Protein AF-A0A4U2DBI8-F1 (afdb_monomer_lite)

pLDDT: mean 97.68, std 1.36,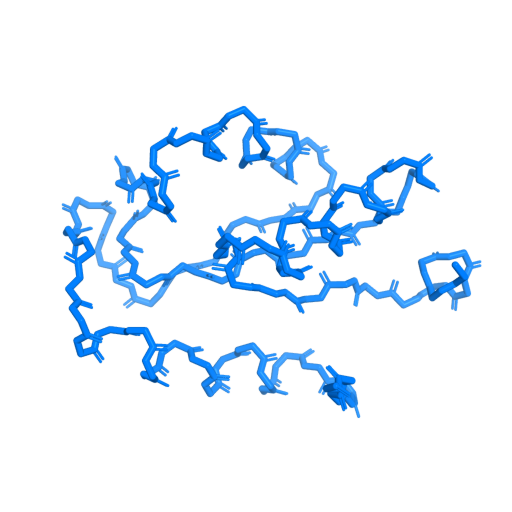 range [89.94, 98.81]

Secondary structure (DSSP, 8-state):
-GGGGTPPEEE---TTHHHHHHHHHHHTT--EEEEESS-TTS-SSGGGHHHHHHHHHSEEEEESS-TTPPP-TTHHHHHHHHHHHH-S----

Sequence (92 aa):
EFVQNGLIVTSGLALGIDGYAHDGALDKRGETFAVLGSGLDSIYPARHRNLAERICENGALISEFRPSAKPRPEHFPRRNRIISGLSLGTLV

Structure (mmCIF, N/CA/C/O backbone):
data_AF-A0A4U2DBI8-F1
#
_entry.id   AF-A0A4U2DBI8-F1
#
loop_
_atom_site.group_PDB
_atom_site.id
_atom_site.type_symbol
_atom_site.label_atom_id
_atom_site.label_alt_id
_atom_site.label_comp_id
_atom_site.label_asym_id
_atom_site.label_entity_id
_atom_site.label_seq_id
_atom_site.pdbx_PDB_ins_code
_atom_site.Cartn_x
_atom_site.Cartn_y
_atom_site.Cartn_z
_atom_site.occupancy
_atom_site.B_iso_or_equiv
_atom_site.auth_seq_id
_atom_site.auth_comp_id
_atom_site.auth_asym_id
_atom_site.auth_atom_id
_atom_site.pdbx_PDB_model_num
ATOM 1 N N . GLU A 1 1 ? -14.643 8.514 8.489 1.00 89.94 1 GLU A N 1
ATOM 2 C CA . GLU A 1 1 ? -15.802 7.721 8.944 1.00 89.94 1 GLU A CA 1
ATOM 3 C C . GLU A 1 1 ? -15.477 6.234 9.070 1.00 89.94 1 GLU A C 1
ATOM 5 O O . GLU A 1 1 ? -15.561 5.734 10.181 1.00 89.94 1 GLU A O 1
ATOM 10 N N . PHE A 1 2 ? -15.039 5.538 8.010 1.00 95.38 2 PHE A N 1
ATOM 11 C CA . PHE A 1 2 ? -14.769 4.086 8.066 1.00 95.38 2 PHE A CA 1
ATOM 12 C C . PHE A 1 2 ? -13.857 3.651 9.223 1.00 95.38 2 PHE A C 1
ATOM 14 O O . PHE A 1 2 ? -14.257 2.807 10.019 1.00 95.38 2 PHE A O 1
ATOM 21 N N . VAL A 1 3 ? -12.698 4.291 9.398 1.00 96.81 3 VAL A N 1
ATOM 22 C CA . VAL A 1 3 ? -11.767 3.930 10.484 1.00 96.81 3 VAL A CA 1
ATOM 23 C C . VAL A 1 3 ? -12.286 4.199 11.891 1.00 96.81 3 VAL A C 1
ATOM 25 O O . VAL A 1 3 ? -11.906 3.520 12.835 1.00 96.81 3 VAL A O 1
ATOM 28 N N . GLN A 1 4 ? -13.209 5.147 12.043 1.00 96.44 4 GLN A N 1
ATOM 29 C CA . GLN A 1 4 ? -13.852 5.421 13.331 1.00 96.44 4 GLN A CA 1
ATOM 30 C C . GLN A 1 4 ? -14.935 4.385 13.659 1.00 96.44 4 GLN A C 1
ATOM 32 O O . GLN A 1 4 ? -15.340 4.271 14.809 1.00 96.44 4 GLN A O 1
ATOM 37 N N . ASN A 1 5 ? -15.376 3.620 12.657 1.00 96.38 5 ASN A N 1
ATOM 38 C CA . ASN A 1 5 ? -16.319 2.512 12.788 1.00 96.38 5 ASN A CA 1
ATOM 39 C C . ASN A 1 5 ? -15.609 1.143 12.787 1.00 96.38 5 ASN A C 1
ATOM 41 O O . ASN A 1 5 ? -16.235 0.123 12.517 1.00 96.38 5 ASN A O 1
ATOM 45 N N . GLY A 1 6 ? -14.299 1.111 13.063 1.00 95.56 6 GLY A N 1
ATOM 46 C CA . GLY A 1 6 ? -13.529 -0.131 13.189 1.00 95.56 6 GLY A CA 1
ATOM 47 C C . GLY A 1 6 ? -13.146 -0.802 11.867 1.00 95.56 6 GLY A C 1
ATOM 48 O O . GLY A 1 6 ? -12.689 -1.941 11.882 1.00 95.56 6 GLY A O 1
ATOM 49 N N . LEU A 1 7 ? -13.318 -0.127 10.725 1.00 97.25 7 LEU A N 1
ATOM 50 C CA . LEU A 1 7 ? -12.841 -0.625 9.432 1.00 97.25 7 LEU A CA 1
ATOM 51 C C . LEU A 1 7 ? -11.409 -0.163 9.156 1.00 97.25 7 LEU A C 1
ATOM 53 O O . LEU A 1 7 ? -11.042 0.966 9.458 1.00 97.25 7 LEU A O 1
ATOM 57 N N . ILE A 1 8 ? -10.618 -1.001 8.496 1.00 98.06 8 ILE A N 1
ATOM 58 C CA . ILE A 1 8 ? -9.262 -0.651 8.055 1.00 98.06 8 ILE A CA 1
ATOM 59 C C . ILE A 1 8 ? -9.318 -0.181 6.601 1.00 98.06 8 ILE A C 1
ATOM 61 O O . ILE A 1 8 ? -9.993 -0.791 5.769 1.00 98.06 8 ILE A O 1
ATOM 65 N N . VAL A 1 9 ? -8.597 0.893 6.273 1.00 98.19 9 VAL A N 1
ATOM 66 C CA . VAL A 1 9 ? -8.471 1.346 4.879 1.00 98.19 9 VAL A CA 1
ATOM 67 C C . VAL A 1 9 ? -7.352 0.574 4.191 1.00 98.19 9 VAL A C 1
ATOM 69 O O . VAL A 1 9 ? -6.196 0.674 4.593 1.00 98.19 9 VAL A O 1
ATOM 72 N N . THR A 1 10 ? -7.672 -0.146 3.118 1.00 98.50 10 THR A N 1
ATOM 73 C CA . THR A 1 10 ? -6.688 -0.805 2.249 1.00 98.50 10 THR A CA 1
ATOM 74 C C . THR A 1 10 ? -6.587 -0.068 0.921 1.00 98.50 10 THR A C 1
ATOM 76 O O . THR A 1 10 ? -7.608 0.162 0.273 1.00 98.50 10 THR A O 1
ATOM 79 N N . SER A 1 11 ? -5.379 0.274 0.483 1.00 98.62 11 SER A N 1
ATOM 80 C CA . SER A 1 11 ? -5.172 0.893 -0.830 1.00 98.62 11 SER A CA 1
ATOM 81 C C . SER A 1 11 ? -3.765 0.614 -1.367 1.00 98.62 11 SER A C 1
ATOM 83 O O . SER A 1 11 ? -3.037 -0.238 -0.848 1.00 98.62 11 SER A O 1
ATOM 85 N N . GLY A 1 12 ? -3.406 1.249 -2.476 1.00 98.44 12 GLY A N 1
ATOM 86 C CA . GLY A 1 12 ? -2.233 0.926 -3.266 1.00 98.44 12 GLY A CA 1
ATOM 87 C C . GLY A 1 12 ? -1.077 1.915 -3.185 1.00 98.44 12 GLY A C 1
ATOM 88 O O . GLY A 1 12 ? -0.140 1.783 -3.981 1.00 98.44 12 GLY A O 1
ATOM 89 N N . LEU A 1 13 ? -1.127 2.902 -2.289 1.00 98.56 13 LEU A N 1
ATOM 90 C CA . LEU A 1 13 ? -0.131 3.975 -2.180 1.00 98.56 13 LEU A CA 1
ATOM 91 C C . LEU A 1 13 ? 0.096 4.773 -3.484 1.00 98.56 13 LEU A C 1
ATOM 93 O O . LEU A 1 13 ? 1.067 5.527 -3.583 1.00 98.56 13 LEU A O 1
ATOM 97 N N . ALA A 1 14 ? -0.763 4.629 -4.498 1.00 98.12 14 ALA A N 1
ATOM 98 C CA . ALA A 1 14 ? -0.644 5.378 -5.741 1.00 98.12 14 ALA A CA 1
ATOM 99 C C . ALA A 1 14 ? -0.921 6.872 -5.518 1.00 98.12 14 ALA A C 1
ATOM 101 O O . ALA A 1 14 ? -1.280 7.327 -4.434 1.00 98.12 14 ALA A O 1
ATOM 102 N N . LEU A 1 15 ? -0.736 7.665 -6.566 1.00 97.81 15 LEU A N 1
ATOM 103 C CA . LEU A 1 15 ? -1.060 9.085 -6.518 1.00 97.81 15 LEU A CA 1
ATOM 104 C C . LEU A 1 15 ? -2.567 9.314 -6.550 1.00 97.81 15 LEU A C 1
ATOM 106 O O . LEU A 1 15 ? -3.295 8.561 -7.186 1.00 97.81 15 LEU A O 1
ATOM 110 N N . GLY A 1 16 ? -3.014 10.405 -5.929 1.00 98.06 16 GLY A N 1
ATOM 111 C CA . GLY A 1 16 ? -4.429 10.760 -5.898 1.00 98.06 16 GLY A CA 1
ATOM 112 C C . GLY A 1 16 ? -5.161 10.010 -4.791 1.00 98.06 16 GLY A C 1
ATOM 113 O O . GLY A 1 16 ? -4.715 10.046 -3.646 1.00 98.06 16 GLY A O 1
ATOM 114 N N . ILE A 1 17 ? -6.284 9.372 -5.134 1.00 98.38 17 ILE A N 1
ATOM 115 C CA . ILE A 1 17 ? -7.239 8.806 -4.168 1.00 98.38 17 ILE A CA 1
ATOM 116 C C . ILE A 1 17 ? -6.583 7.823 -3.196 1.00 98.38 17 ILE A C 1
ATOM 118 O O . ILE A 1 17 ? -6.861 7.912 -2.007 1.00 98.38 17 ILE A O 1
ATOM 122 N N . ASP A 1 18 ? -5.663 6.969 -3.650 1.00 98.50 18 ASP A N 1
ATOM 123 C CA . ASP A 1 18 ? -4.919 6.065 -2.765 1.00 98.50 18 ASP A CA 1
ATOM 124 C C . ASP A 1 18 ? -4.194 6.818 -1.640 1.00 98.50 18 ASP A C 1
ATOM 126 O O . ASP A 1 18 ? -4.347 6.490 -0.465 1.00 98.5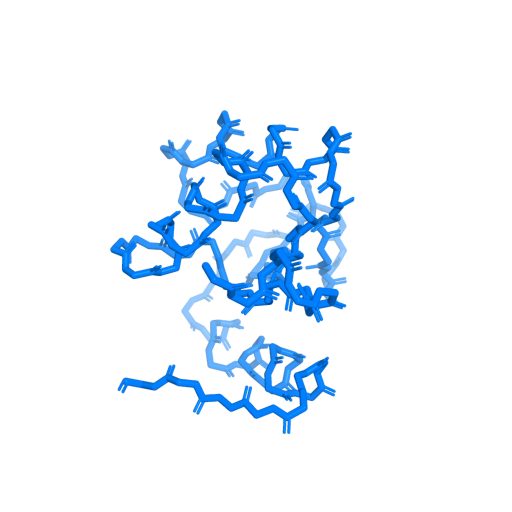0 18 ASP A O 1
ATOM 130 N N . GLY A 1 19 ? -3.425 7.854 -1.993 1.00 98.38 19 GLY A N 1
ATOM 131 C CA . GLY A 1 19 ? -2.714 8.687 -1.024 1.00 98.38 19 GLY A CA 1
ATOM 132 C C . GLY A 1 19 ? -3.670 9.391 -0.063 1.00 98.38 19 GLY A C 1
ATOM 133 O O . GLY A 1 19 ? -3.504 9.284 1.149 1.00 98.38 19 GLY A O 1
ATOM 134 N N . TYR A 1 20 ? -4.718 10.028 -0.594 1.00 98.44 20 TYR A N 1
ATOM 135 C CA . TYR A 1 20 ? -5.715 10.724 0.226 1.00 98.44 20 TYR A CA 1
ATOM 136 C C . TYR A 1 20 ? -6.502 9.785 1.148 1.00 98.44 20 TYR A C 1
ATOM 138 O O . TYR A 1 20 ? -6.865 10.181 2.25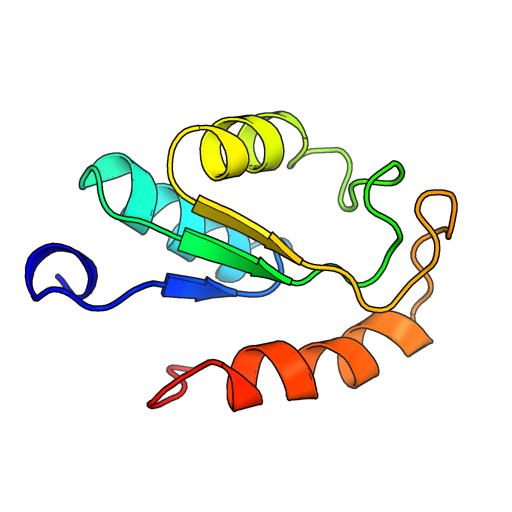4 1.00 98.44 20 TYR A O 1
ATOM 146 N N . ALA A 1 21 ? -6.755 8.543 0.730 1.00 98.38 21 ALA A N 1
ATOM 147 C CA . ALA A 1 21 ? -7.414 7.540 1.559 1.00 98.38 21 ALA A CA 1
ATOM 148 C C . ALA A 1 21 ? -6.530 7.127 2.746 1.00 98.38 21 ALA A C 1
ATOM 150 O O . ALA A 1 21 ? -7.023 7.048 3.872 1.00 98.38 21 ALA A O 1
ATOM 151 N N . HIS A 1 22 ? -5.230 6.916 2.511 1.00 98.56 22 HIS A N 1
ATOM 152 C CA . HIS A 1 22 ? -4.267 6.645 3.580 1.00 98.56 22 HIS A CA 1
ATOM 153 C C . HIS A 1 22 ? -4.135 7.835 4.539 1.00 98.56 22 HIS A C 1
ATOM 155 O O . HIS A 1 22 ? -4.252 7.651 5.748 1.00 98.56 22 HIS A O 1
ATOM 161 N N . ASP A 1 23 ? -3.954 9.052 4.019 1.00 98.12 23 ASP A N 1
ATOM 162 C CA . ASP A 1 23 ? -3.871 10.261 4.846 1.00 98.12 23 ASP A CA 1
ATOM 163 C C . ASP A 1 23 ? -5.133 10.447 5.693 1.00 98.12 23 ASP A C 1
ATOM 165 O O . ASP A 1 23 ? -5.044 10.603 6.908 1.00 98.12 23 ASP A O 1
ATOM 169 N N . GLY A 1 24 ? -6.317 10.328 5.089 1.00 97.81 24 GLY A N 1
ATOM 170 C CA . GLY A 1 24 ? -7.582 10.464 5.808 1.00 97.81 24 GLY A CA 1
ATOM 171 C C . GLY A 1 24 ? -7.792 9.401 6.893 1.00 97.81 24 GLY A C 1
ATOM 172 O O . GLY A 1 24 ? -8.407 9.690 7.923 1.00 97.81 24 GLY A O 1
ATOM 173 N N . ALA A 1 25 ? -7.278 8.183 6.693 1.00 98.12 25 ALA A N 1
ATOM 174 C CA . ALA A 1 25 ? -7.278 7.140 7.717 1.00 98.12 25 ALA A CA 1
ATOM 175 C C . ALA A 1 25 ? -6.360 7.512 8.895 1.00 98.12 25 ALA A C 1
ATOM 177 O O . ALA A 1 25 ? -6.793 7.476 10.052 1.00 98.12 25 ALA A O 1
ATOM 178 N N . LEU A 1 26 ? -5.129 7.934 8.595 1.00 97.75 26 LEU A N 1
ATOM 179 C CA . LEU A 1 26 ? -4.123 8.321 9.587 1.00 97.75 26 LEU A CA 1
ATOM 180 C C . LEU A 1 26 ? -4.534 9.572 10.377 1.00 97.75 26 LEU A C 1
ATOM 182 O O . LEU A 1 26 ? -4.388 9.602 11.599 1.00 97.75 26 LEU A O 1
ATOM 186 N N . ASP A 1 27 ? -5.129 10.572 9.724 1.00 97.31 27 ASP A N 1
ATOM 187 C CA . ASP A 1 27 ? -5.612 11.810 10.358 1.00 97.31 27 ASP A CA 1
ATOM 188 C C . ASP A 1 27 ? -6.701 11.546 11.407 1.00 97.31 27 ASP A C 1
ATOM 190 O O . ASP A 1 27 ? -6.881 12.309 12.360 1.00 97.31 27 ASP A O 1
ATOM 194 N N . LYS A 1 28 ? -7.439 10.442 11.251 1.00 96.88 28 LYS A N 1
ATOM 195 C CA . LYS A 1 28 ? -8.432 9.970 12.224 1.00 96.88 28 LYS A CA 1
ATOM 196 C C . LYS A 1 28 ? -7.868 8.946 13.209 1.00 96.88 28 LYS A C 1
ATOM 198 O O . LYS A 1 28 ? -8.649 8.351 13.946 1.00 96.88 28 LYS A O 1
ATOM 203 N N . ARG A 1 29 ? -6.538 8.790 13.258 1.00 95.19 29 ARG A N 1
ATOM 204 C CA . ARG A 1 29 ? -5.802 7.827 14.099 1.00 95.19 29 ARG A CA 1
ATOM 205 C C . ARG A 1 29 ? -6.251 6.380 13.878 1.00 95.19 29 ARG A C 1
ATOM 207 O O . ARG A 1 29 ? -6.209 5.567 14.795 1.00 95.19 29 ARG A O 1
ATOM 214 N N . GLY A 1 30 ? -6.723 6.088 12.671 1.00 96.50 30 GLY A N 1
ATOM 215 C CA . GLY A 1 30 ? -7.096 4.751 12.244 1.00 96.50 30 GLY A CA 1
ATOM 216 C C . GLY A 1 30 ? -5.927 3.997 11.631 1.00 96.50 30 GLY A C 1
ATOM 217 O O . GLY A 1 30 ? -4.891 4.584 11.317 1.00 96.50 30 GLY A O 1
ATOM 218 N N . GLU A 1 31 ? -6.131 2.702 11.421 1.00 97.75 31 GLU A N 1
ATOM 219 C CA . GLU A 1 31 ? -5.180 1.858 10.707 1.00 97.75 31 GLU A CA 1
ATOM 220 C C . GLU A 1 31 ? -5.389 1.925 9.194 1.00 97.75 31 GLU A C 1
ATOM 222 O O . GLU A 1 31 ? -6.515 2.043 8.687 1.00 97.75 31 GLU A O 1
ATOM 227 N N . THR A 1 32 ? -4.292 1.803 8.448 1.00 98.69 32 THR A N 1
ATOM 228 C CA . THR A 1 32 ? -4.357 1.666 6.996 1.00 98.69 32 THR A CA 1
ATOM 229 C C . THR A 1 32 ? -3.258 0.767 6.450 1.00 98.69 32 THR A C 1
ATOM 231 O O . THR A 1 32 ? -2.122 0.814 6.914 1.00 98.69 32 THR A O 1
ATOM 234 N N . PHE A 1 33 ? -3.587 -0.063 5.458 1.00 98.75 33 PHE A N 1
ATOM 235 C CA . PHE A 1 33 ? -2.646 -0.988 4.832 1.00 98.75 33 PHE A CA 1
ATOM 236 C C . PHE A 1 33 ? -2.415 -0.617 3.368 1.00 98.75 33 PHE A C 1
ATOM 238 O O . PHE A 1 33 ? -3.350 -0.579 2.562 1.00 98.75 33 PHE A O 1
ATOM 245 N N . ALA A 1 34 ? -1.157 -0.371 3.010 1.00 98.75 34 ALA A N 1
ATOM 246 C CA . ALA A 1 34 ? -0.747 -0.132 1.634 1.00 98.75 34 ALA A CA 1
ATOM 247 C C . ALA A 1 34 ? -0.159 -1.409 1.036 1.00 98.75 34 ALA A C 1
ATOM 249 O O . ALA A 1 34 ? 0.905 -1.876 1.440 1.00 98.75 34 ALA A O 1
ATOM 250 N N . VAL A 1 35 ? -0.823 -1.967 0.031 1.00 98.81 35 VAL A N 1
ATOM 251 C CA . VAL A 1 35 ? -0.249 -3.065 -0.754 1.00 98.81 35 VAL A CA 1
ATOM 252 C C . VAL A 1 35 ? 0.645 -2.441 -1.823 1.00 98.81 35 VAL A C 1
ATOM 254 O O . VAL A 1 35 ? 0.228 -1.461 -2.412 1.00 98.81 35 VAL A O 1
ATOM 257 N N . LEU A 1 36 ? 1.837 -2.955 -2.128 1.00 98.62 36 LEU A N 1
ATOM 258 C CA . LEU A 1 36 ? 2.811 -2.347 -3.048 1.00 98.62 36 LEU A CA 1
ATOM 259 C C . LEU A 1 36 ? 2.949 -3.120 -4.368 1.00 98.62 36 LEU A C 1
ATOM 261 O O . LEU A 1 36 ? 2.951 -4.349 -4.392 1.00 98.62 36 LEU A O 1
ATOM 265 N N . GLY A 1 37 ? 3.126 -2.389 -5.474 1.00 98.25 37 GLY A N 1
ATOM 266 C CA . GLY A 1 37 ? 3.519 -2.930 -6.790 1.00 98.25 37 GLY A CA 1
ATOM 267 C C . GLY A 1 37 ? 5.036 -3.145 -6.940 1.00 98.25 37 GLY A C 1
ATOM 268 O O . GLY A 1 37 ? 5.564 -3.247 -8.047 1.00 98.25 37 GLY A O 1
ATOM 269 N N . SER A 1 38 ? 5.760 -3.137 -5.827 1.00 98.44 38 SER A N 1
ATOM 270 C CA . SER A 1 38 ? 7.215 -3.216 -5.722 1.00 98.44 38 SER A CA 1
ATOM 271 C C . SER A 1 38 ? 7.595 -3.914 -4.420 1.00 98.44 38 SER A C 1
ATOM 273 O O . SER A 1 38 ? 6.738 -4.181 -3.577 1.00 98.44 38 SER A O 1
ATOM 275 N N . GLY A 1 39 ? 8.874 -4.237 -4.254 1.00 98.31 39 GLY A N 1
ATOM 276 C CA . GLY A 1 39 ? 9.409 -4.720 -2.988 1.00 98.31 39 GLY A CA 1
ATOM 277 C C . GLY A 1 39 ? 9.414 -3.637 -1.906 1.00 98.31 39 GLY A C 1
ATOM 278 O O . GLY A 1 39 ? 9.383 -2.442 -2.212 1.00 98.31 39 GLY A O 1
ATOM 279 N N . LEU A 1 40 ? 9.474 -4.065 -0.643 1.00 98.06 40 LEU A N 1
ATOM 280 C CA . LEU A 1 40 ? 9.429 -3.181 0.529 1.00 98.06 40 LEU A CA 1
ATOM 281 C C . LEU A 1 40 ? 10.588 -2.165 0.578 1.00 98.06 40 LEU A C 1
ATOM 283 O O . LEU A 1 40 ? 10.393 -1.057 1.067 1.00 98.06 40 LEU A O 1
ATOM 287 N N . ASP A 1 41 ? 11.744 -2.468 -0.025 1.00 97.44 41 ASP A N 1
ATOM 288 C CA . ASP A 1 41 ? 12.893 -1.547 -0.093 1.00 97.44 41 ASP A CA 1
ATOM 289 C C . ASP A 1 41 ? 12.768 -0.531 -1.247 1.00 97.44 41 ASP A C 1
ATOM 291 O O . ASP A 1 41 ? 13.657 0.288 -1.488 1.00 97.44 41 ASP A O 1
ATOM 295 N N . SER A 1 42 ? 11.705 -0.615 -2.052 1.00 97.12 42 SER A N 1
ATOM 296 C CA . SER A 1 42 ? 11.515 0.189 -3.263 1.00 97.12 42 SER A CA 1
ATOM 297 C C . SER A 1 42 ? 10.144 0.861 -3.277 1.00 97.12 42 SER A C 1
ATOM 299 O O . SER A 1 42 ? 9.310 0.580 -4.138 1.00 97.12 42 SER A O 1
ATOM 301 N N . ILE A 1 43 ? 9.932 1.796 -2.345 1.00 98.12 43 ILE A N 1
ATOM 302 C CA . ILE A 1 43 ? 8.705 2.601 -2.269 1.00 98.12 43 ILE A CA 1
ATOM 303 C C . ILE A 1 43 ? 8.482 3.380 -3.568 1.00 98.12 43 ILE A C 1
ATOM 305 O O . ILE A 1 43 ? 9.328 4.170 -4.006 1.00 98.12 43 ILE A O 1
ATOM 309 N N . TYR A 1 44 ? 7.312 3.166 -4.164 1.00 97.31 44 TYR A N 1
ATOM 310 C CA . TYR A 1 44 ? 6.841 3.878 -5.338 1.00 97.31 44 TYR A CA 1
ATOM 311 C C . TYR A 1 44 ? 5.389 4.320 -5.126 1.00 97.31 44 TYR A C 1
ATOM 313 O O . TYR A 1 44 ? 4.571 3.500 -4.711 1.00 97.31 44 TYR A O 1
ATOM 321 N N . PRO A 1 45 ? 5.055 5.577 -5.453 1.00 97.81 45 PRO A N 1
ATOM 322 C CA . PRO A 1 45 ? 5.946 6.610 -5.982 1.00 97.81 45 PRO A CA 1
ATOM 323 C C . PRO A 1 45 ? 6.852 7.200 -4.896 1.00 97.81 45 PRO A C 1
ATOM 325 O O . PRO A 1 45 ? 6.483 7.275 -3.728 1.00 97.81 45 PRO A O 1
ATOM 328 N N . ALA A 1 46 ? 8.040 7.675 -5.287 1.00 97.75 46 ALA A N 1
ATOM 329 C CA . ALA A 1 46 ? 9.052 8.179 -4.348 1.00 97.75 46 ALA A CA 1
ATOM 330 C C . ALA A 1 46 ? 8.546 9.322 -3.445 1.00 97.75 46 ALA A C 1
ATOM 332 O O . ALA A 1 46 ? 9.019 9.478 -2.323 1.00 97.75 46 ALA A O 1
ATOM 333 N N . ARG A 1 47 ? 7.562 10.101 -3.914 1.00 98.06 47 ARG A N 1
ATOM 334 C CA . ARG A 1 47 ? 6.951 11.191 -3.141 1.00 98.06 47 ARG A CA 1
ATOM 335 C C . ARG A 1 47 ? 6.086 10.718 -1.966 1.00 98.06 47 ARG A C 1
ATOM 337 O O . ARG A 1 47 ? 5.811 11.508 -1.078 1.00 98.06 47 ARG A O 1
ATOM 344 N N . HIS A 1 48 ? 5.681 9.449 -1.941 1.00 98.50 48 HIS A N 1
ATOM 345 C CA . HIS A 1 48 ? 4.920 8.851 -0.840 1.00 98.50 48 HIS A CA 1
ATOM 346 C C . HIS A 1 48 ? 5.813 8.112 0.170 1.00 98.50 48 HIS A C 1
ATOM 348 O O . HIS A 1 48 ? 5.295 7.357 0.979 1.00 98.50 48 HIS A O 1
ATOM 354 N N . ARG A 1 49 ? 7.140 8.322 0.174 1.00 98.31 49 ARG A N 1
ATOM 355 C CA . ARG A 1 49 ? 8.032 7.722 1.191 1.00 98.31 49 ARG A CA 1
ATOM 356 C C . ARG A 1 49 ? 7.628 8.084 2.616 1.00 98.31 49 ARG A C 1
ATOM 358 O O . ARG A 1 49 ? 7.446 7.190 3.425 1.00 98.31 49 ARG A O 1
ATOM 365 N N . ASN A 1 50 ? 7.403 9.368 2.885 1.00 98.31 50 ASN A N 1
ATOM 366 C CA . ASN A 1 50 ? 6.982 9.798 4.216 1.00 98.31 50 ASN A CA 1
ATOM 367 C C . ASN A 1 50 ? 5.579 9.286 4.581 1.00 98.31 50 ASN A C 1
ATOM 369 O O . ASN A 1 50 ? 5.334 8.910 5.720 1.00 98.31 50 ASN A O 1
ATOM 373 N N . LEU A 1 51 ? 4.667 9.202 3.605 1.00 98.62 51 LEU A N 1
ATOM 374 C CA . LEU A 1 51 ? 3.369 8.564 3.821 1.00 98.62 51 LEU A CA 1
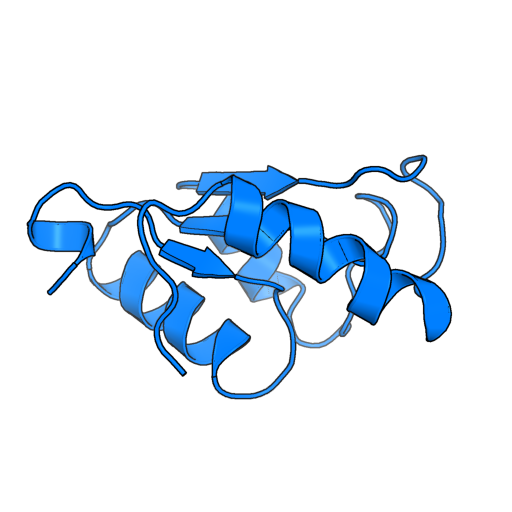ATOM 375 C C . LEU A 1 51 ? 3.540 7.078 4.171 1.00 98.62 51 LEU A C 1
ATOM 377 O O . LEU A 1 51 ? 2.924 6.606 5.113 1.00 98.62 51 LEU A O 1
ATOM 381 N N . ALA A 1 52 ? 4.408 6.352 3.466 1.00 98.56 52 ALA A N 1
ATOM 382 C CA . ALA A 1 52 ? 4.695 4.948 3.744 1.00 98.56 52 ALA A CA 1
ATOM 383 C C . ALA A 1 52 ? 5.285 4.736 5.149 1.00 98.56 52 ALA A C 1
ATOM 385 O O . ALA A 1 52 ? 4.898 3.794 5.832 1.00 98.56 52 ALA A O 1
ATOM 386 N N . GLU A 1 53 ? 6.172 5.629 5.596 1.00 98.25 53 GLU A N 1
ATOM 387 C CA . GLU A 1 53 ? 6.701 5.637 6.967 1.00 98.25 53 GLU A CA 1
ATOM 388 C C . GLU A 1 53 ? 5.578 5.824 7.995 1.00 98.25 53 GLU A C 1
ATOM 390 O O . GLU A 1 53 ? 5.443 5.001 8.896 1.00 98.25 53 GLU A O 1
ATOM 395 N N . ARG A 1 54 ? 4.709 6.826 7.806 1.00 98.38 54 ARG A N 1
ATOM 396 C CA . ARG A 1 54 ? 3.540 7.055 8.677 1.00 98.38 54 ARG A CA 1
ATOM 397 C C . ARG A 1 54 ? 2.577 5.865 8.696 1.00 98.38 54 ARG A C 1
ATOM 399 O O . ARG A 1 54 ? 2.004 5.551 9.732 1.00 98.38 54 ARG A O 1
ATOM 406 N N . ILE A 1 55 ? 2.405 5.177 7.565 1.00 98.62 55 ILE A N 1
ATOM 407 C CA . ILE A 1 55 ? 1.602 3.948 7.493 1.00 98.62 55 ILE A CA 1
ATOM 408 C C . ILE A 1 55 ? 2.217 2.843 8.358 1.00 98.62 55 ILE A C 1
ATOM 410 O O . ILE A 1 55 ? 1.478 2.138 9.036 1.00 98.62 55 ILE A O 1
ATOM 414 N N . CYS A 1 56 ? 3.543 2.690 8.377 1.00 98.00 56 CYS A N 1
ATOM 415 C CA . CYS A 1 56 ? 4.210 1.703 9.232 1.00 98.00 56 CYS A CA 1
ATOM 416 C C . CYS A 1 56 ? 4.059 1.993 10.733 1.00 98.00 56 CYS A C 1
ATOM 418 O O . CYS A 1 56 ? 4.141 1.062 11.529 1.00 98.00 56 CYS A O 1
ATOM 420 N N . GLU A 1 57 ? 3.853 3.252 11.130 1.00 97.06 57 GLU A N 1
ATOM 421 C CA . GLU A 1 57 ? 3.634 3.614 12.538 1.00 97.06 57 GLU A CA 1
ATOM 422 C C . GLU A 1 57 ? 2.274 3.127 13.061 1.00 97.06 57 GLU A C 1
ATOM 424 O O . GLU A 1 57 ? 2.152 2.821 14.246 1.00 97.06 57 GLU A O 1
ATOM 429 N N . ASN A 1 58 ? 1.257 3.051 12.195 1.00 91.00 58 ASN A N 1
ATOM 430 C CA . ASN A 1 58 ? -0.109 2.681 12.574 1.00 91.00 58 ASN A CA 1
ATOM 431 C C . ASN A 1 58 ? -0.826 1.915 11.449 1.00 91.00 58 ASN A C 1
ATOM 433 O O . ASN A 1 58 ? -1.859 2.343 10.928 1.00 91.00 58 ASN A O 1
ATOM 437 N N . GLY A 1 59 ? -0.231 0.806 11.013 1.00 97.56 59 GLY A N 1
ATOM 438 C CA . GLY A 1 59 ? -0.684 0.071 9.840 1.00 97.56 59 GLY A CA 1
ATOM 439 C C . GLY A 1 59 ? 0.373 -0.890 9.305 1.00 97.56 59 GLY A C 1
ATOM 440 O O . GLY A 1 59 ? 1.171 -1.445 10.058 1.00 97.56 59 GLY A O 1
ATOM 441 N N . ALA A 1 60 ? 0.369 -1.114 7.989 1.00 98.50 60 ALA A N 1
ATOM 442 C CA . ALA A 1 60 ? 1.306 -2.034 7.349 1.00 98.50 60 ALA A CA 1
ATOM 443 C C . ALA A 1 60 ? 1.543 -1.722 5.867 1.00 98.50 60 ALA A C 1
ATOM 445 O O . ALA A 1 60 ? 0.634 -1.326 5.131 1.00 98.50 60 ALA A O 1
ATOM 446 N N . LEU A 1 61 ? 2.764 -2.002 5.408 1.00 98.75 61 LEU A N 1
ATOM 447 C CA . LEU A 1 61 ? 3.091 -2.143 3.991 1.00 98.75 61 LEU A CA 1
ATOM 448 C C . LEU A 1 61 ? 3.119 -3.628 3.632 1.00 98.75 61 LEU A C 1
ATOM 450 O O . LEU A 1 61 ? 3.773 -4.427 4.301 1.00 98.75 61 LEU A O 1
ATOM 454 N N . ILE A 1 62 ? 2.433 -4.002 2.557 1.00 98.69 62 ILE A N 1
ATOM 455 C CA . ILE A 1 62 ? 2.291 -5.393 2.120 1.00 98.69 62 ILE A CA 1
ATOM 456 C C . ILE A 1 62 ? 2.849 -5.515 0.707 1.00 98.69 62 ILE A C 1
ATOM 458 O O . ILE A 1 62 ? 2.506 -4.729 -0.168 1.00 98.69 62 ILE A O 1
ATOM 462 N N . SER A 1 63 ? 3.682 -6.516 0.439 1.00 98.50 63 SER A N 1
ATOM 463 C CA . SER A 1 63 ? 4.180 -6.785 -0.912 1.00 98.50 63 SER A CA 1
ATOM 464 C C . SER A 1 63 ? 4.244 -8.281 -1.189 1.00 98.50 63 SER A C 1
ATOM 466 O O . SER A 1 63 ? 4.644 -9.057 -0.326 1.00 98.50 63 SER A O 1
ATOM 468 N N . GLU A 1 64 ? 3.880 -8.686 -2.410 1.00 98.12 64 GLU A N 1
ATOM 469 C CA . GLU A 1 64 ? 4.087 -10.056 -2.906 1.00 98.12 64 GLU A CA 1
ATOM 470 C C . GLU A 1 64 ? 5.458 -10.250 -3.584 1.00 98.12 64 GLU A C 1
ATOM 472 O O . GLU A 1 64 ? 5.743 -11.316 -4.1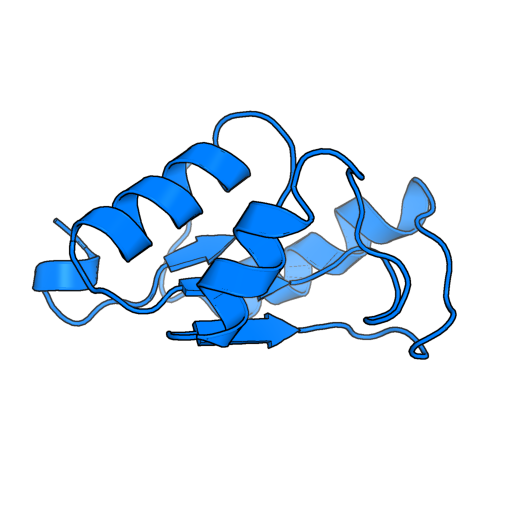31 1.00 98.12 64 GLU A O 1
ATOM 477 N N . PHE A 1 65 ? 6.305 -9.216 -3.587 1.00 98.06 65 PHE A N 1
ATOM 478 C CA . PHE A 1 65 ? 7.599 -9.217 -4.262 1.00 98.06 65 PHE A CA 1
ATOM 479 C C . PHE A 1 65 ? 8.760 -9.293 -3.266 1.00 98.06 65 PHE A C 1
ATOM 481 O O . PHE A 1 65 ? 8.646 -8.908 -2.104 1.00 98.06 65 PHE A O 1
ATOM 488 N N . ARG A 1 66 ? 9.927 -9.750 -3.743 1.00 98.06 66 ARG A N 1
ATOM 489 C CA . ARG A 1 66 ? 11.175 -9.692 -2.960 1.00 98.06 66 ARG A CA 1
ATOM 490 C C . ARG A 1 66 ? 11.463 -8.243 -2.525 1.00 98.06 66 ARG A C 1
ATOM 492 O O . ARG A 1 66 ? 11.193 -7.348 -3.326 1.00 98.06 66 ARG A O 1
ATOM 499 N N . PRO A 1 67 ? 12.076 -8.000 -1.348 1.00 97.69 67 PRO A N 1
ATOM 500 C CA . PRO A 1 67 ? 12.298 -6.646 -0.820 1.00 97.69 67 PRO A CA 1
ATOM 501 C C . PRO A 1 67 ? 12.936 -5.658 -1.811 1.00 97.69 67 PRO A C 1
ATOM 503 O O . PRO A 1 67 ? 12.471 -4.530 -1.946 1.00 97.69 67 PRO A O 1
ATOM 506 N N . SER A 1 68 ? 13.901 -6.112 -2.614 1.00 97.38 68 SER A N 1
ATOM 507 C CA . SER A 1 68 ? 14.619 -5.289 -3.597 1.00 97.38 68 SER A CA 1
ATOM 508 C C . SER A 1 68 ? 13.918 -5.113 -4.955 1.00 97.38 68 SER A C 1
ATOM 510 O O . SER A 1 68 ? 14.450 -4.431 -5.839 1.00 97.38 68 SER A O 1
ATOM 512 N N . ALA A 1 69 ? 12.746 -5.722 -5.168 1.00 98.12 69 ALA A N 1
ATOM 513 C CA . ALA A 1 69 ? 12.055 -5.690 -6.454 1.00 98.12 69 ALA A CA 1
ATOM 514 C C . ALA A 1 69 ? 11.613 -4.267 -6.833 1.00 98.12 69 ALA A C 1
ATOM 516 O O . ALA A 1 69 ? 10.941 -3.573 -6.072 1.00 98.12 69 ALA A O 1
ATOM 517 N N . LYS A 1 70 ? 11.954 -3.838 -8.050 1.00 98.12 70 LYS A N 1
ATOM 518 C CA . LYS A 1 70 ? 11.584 -2.516 -8.568 1.00 98.12 70 LYS A CA 1
ATOM 519 C C . LYS A 1 70 ? 10.122 -2.472 -9.036 1.00 98.12 70 LYS A C 1
ATOM 521 O O . LYS A 1 70 ? 9.601 -3.506 -9.463 1.00 98.12 70 LYS A O 1
ATOM 526 N N . PRO A 1 71 ? 9.463 -1.298 -8.978 1.00 97.12 71 PRO A N 1
ATOM 527 C CA . PRO A 1 71 ? 8.134 -1.121 -9.556 1.00 97.12 71 PRO A CA 1
ATOM 528 C C . PRO A 1 71 ? 8.176 -1.365 -11.067 1.00 97.12 71 PRO A C 1
ATOM 530 O O . PRO A 1 71 ? 9.091 -0.895 -11.746 1.00 97.12 71 PRO A O 1
ATOM 533 N N . ARG A 1 72 ? 7.180 -2.080 -11.593 1.00 97.69 72 ARG A N 1
ATOM 534 C CA . ARG A 1 72 ? 6.988 -2.285 -13.034 1.00 97.69 72 ARG A CA 1
ATOM 535 C C . ARG A 1 72 ? 5.513 -2.115 -13.396 1.00 97.69 72 ARG A C 1
ATOM 537 O O . ARG A 1 72 ? 4.678 -2.482 -12.568 1.00 97.69 72 ARG A O 1
ATOM 544 N N . PRO A 1 73 ? 5.171 -1.587 -14.586 1.00 97.19 73 PRO A N 1
ATOM 545 C CA . PRO A 1 73 ? 3.781 -1.381 -15.000 1.00 97.19 73 PRO A CA 1
ATOM 546 C C . PRO A 1 73 ? 2.885 -2.612 -14.798 1.00 97.19 73 PRO A C 1
ATOM 548 O O . PRO A 1 73 ? 1.779 -2.496 -14.276 1.00 97.19 73 PRO A O 1
ATOM 551 N N . GLU A 1 74 ? 3.389 -3.803 -15.113 1.00 97.88 74 GLU A N 1
ATOM 552 C CA . GLU A 1 74 ? 2.669 -5.070 -14.973 1.00 97.88 74 GLU A CA 1
ATOM 553 C C . GLU A 1 74 ? 2.386 -5.477 -13.514 1.00 97.88 74 GLU A C 1
ATOM 555 O O . GLU A 1 74 ? 1.469 -6.257 -13.250 1.00 97.88 74 GLU A O 1
ATOM 560 N N . HIS A 1 75 ? 3.129 -4.939 -12.542 1.00 98.12 75 HIS A N 1
ATOM 561 C CA . HIS A 1 75 ? 2.908 -5.239 -11.129 1.00 98.12 75 HIS A CA 1
ATOM 562 C C . HIS A 1 75 ? 1.664 -4.538 -10.572 1.00 98.12 75 HIS A C 1
ATOM 564 O O . HIS A 1 75 ? 1.041 -5.064 -9.653 1.00 98.12 75 HIS A O 1
ATOM 570 N N . PHE A 1 76 ? 1.278 -3.370 -11.101 1.00 97.06 76 PHE A N 1
ATOM 571 C CA . PHE A 1 76 ? 0.195 -2.572 -10.511 1.00 97.06 76 PHE A CA 1
ATOM 572 C C . PHE A 1 76 ? -1.190 -3.210 -10.700 1.00 97.06 76 PHE A C 1
ATOM 574 O O . PHE A 1 76 ? -1.880 -3.382 -9.694 1.00 97.06 76 PHE A O 1
ATOM 581 N N . PRO A 1 77 ? -1.595 -3.663 -11.908 1.00 97.69 77 PRO A N 1
ATOM 582 C CA . PRO A 1 77 ? -2.842 -4.412 -12.058 1.00 97.69 77 PRO A CA 1
ATOM 583 C C . PRO A 1 77 ? -2.836 -5.710 -11.246 1.00 97.69 77 PRO A C 1
ATOM 585 O O . PRO A 1 77 ? -3.831 -6.051 -10.610 1.00 97.69 77 PRO A O 1
ATOM 588 N N . ARG A 1 78 ? -1.692 -6.410 -11.208 1.00 97.81 78 ARG A N 1
ATOM 589 C CA . ARG A 1 78 ? -1.538 -7.660 -10.453 1.00 97.81 78 ARG A CA 1
ATOM 590 C C . ARG A 1 78 ? -1.740 -7.451 -8.952 1.00 97.81 78 ARG A C 1
ATOM 592 O O . ARG A 1 78 ? -2.426 -8.251 -8.323 1.00 97.81 78 ARG A O 1
ATOM 599 N N . ARG A 1 79 ? -1.195 -6.370 -8.393 1.00 98.12 79 ARG A N 1
ATOM 600 C CA . ARG A 1 79 ? -1.313 -6.005 -6.977 1.00 98.12 79 ARG A CA 1
ATOM 601 C C . ARG A 1 79 ? -2.760 -5.717 -6.568 1.00 98.12 79 ARG A C 1
ATOM 603 O O . ARG A 1 79 ? -3.145 -6.033 -5.444 1.00 98.12 79 ARG A O 1
ATOM 610 N N . ASN A 1 80 ? -3.587 -5.170 -7.461 1.00 98.12 80 ASN A N 1
ATOM 611 C CA . ASN A 1 80 ? -4.966 -4.771 -7.140 1.00 98.12 80 ASN A CA 1
ATOM 612 C C 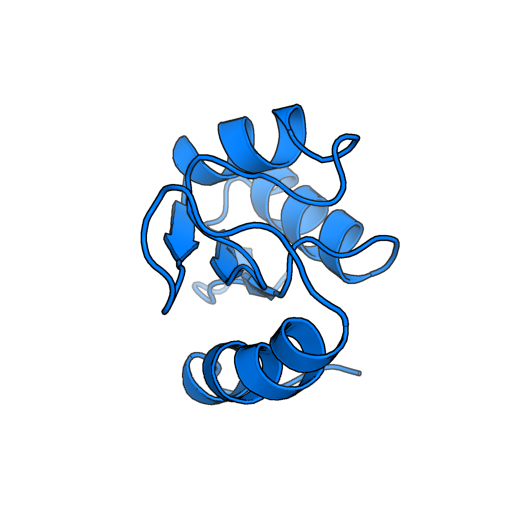. ASN A 1 80 ? -5.862 -5.936 -6.685 1.00 98.12 80 ASN A C 1
ATOM 614 O O . ASN A 1 80 ? -6.789 -5.721 -5.901 1.00 98.12 80 ASN A O 1
ATOM 618 N N . ARG A 1 81 ? -5.554 -7.178 -7.092 1.00 98.44 81 ARG A N 1
ATOM 619 C CA . ARG A 1 81 ? -6.243 -8.379 -6.581 1.00 98.44 81 ARG A CA 1
ATOM 620 C C . ARG A 1 81 ? -6.047 -8.573 -5.070 1.00 98.44 81 ARG A C 1
ATOM 622 O O . ARG A 1 81 ? -6.907 -9.137 -4.413 1.00 98.44 81 ARG A O 1
ATOM 629 N N . ILE A 1 82 ? -4.907 -8.135 -4.528 1.00 98.62 82 ILE A N 1
ATOM 630 C CA . ILE A 1 82 ? -4.599 -8.235 -3.097 1.00 98.62 82 ILE A CA 1
ATOM 631 C C . ILE A 1 82 ? -5.305 -7.108 -2.347 1.00 98.62 82 ILE A C 1
ATOM 633 O O . ILE A 1 82 ? -5.860 -7.371 -1.294 1.00 98.62 82 ILE A O 1
ATOM 637 N N . ILE A 1 83 ? -5.347 -5.885 -2.900 1.00 98.56 83 ILE A N 1
ATOM 638 C CA . ILE A 1 83 ? -6.123 -4.783 -2.298 1.00 98.56 83 ILE A CA 1
ATOM 639 C C . ILE A 1 83 ? -7.575 -5.224 -2.132 1.00 98.56 83 ILE A C 1
ATOM 641 O O . ILE A 1 83 ? -8.056 -5.294 -1.012 1.00 98.56 83 ILE A O 1
ATOM 645 N N . SER A 1 84 ? -8.228 -5.590 -3.237 1.00 98.12 84 SER A N 1
ATOM 646 C CA . SER A 1 84 ? -9.628 -6.031 -3.221 1.00 98.12 84 SER A CA 1
ATOM 647 C C . SER A 1 84 ? -9.840 -7.291 -2.379 1.00 98.12 84 SER A C 1
ATOM 649 O O . SER A 1 84 ? -10.816 -7.365 -1.645 1.00 98.12 84 SER A O 1
ATOM 651 N N . GLY A 1 85 ? -8.912 -8.252 -2.426 1.00 98.25 85 GLY A N 1
ATOM 652 C CA . GLY A 1 85 ? -8.989 -9.477 -1.628 1.00 98.25 85 GLY A CA 1
ATOM 653 C C . GLY A 1 85 ? -8.825 -9.275 -0.116 1.00 98.25 85 GLY A C 1
ATOM 654 O O . GLY A 1 85 ? -9.283 -10.118 0.647 1.00 98.25 85 GLY A O 1
ATOM 655 N N . LEU A 1 86 ? -8.189 -8.183 0.325 1.00 97.50 86 LEU A N 1
ATOM 656 C CA . LEU A 1 86 ? -8.091 -7.808 1.741 1.00 97.50 86 LEU A CA 1
ATOM 657 C C . LEU A 1 86 ? -9.305 -7.002 2.228 1.00 97.50 86 LEU A C 1
ATOM 659 O O . LEU A 1 86 ? -9.468 -6.817 3.433 1.00 97.50 86 LEU A O 1
ATOM 663 N N . SER A 1 87 ? -10.138 -6.493 1.319 1.00 97.62 87 SER A N 1
ATOM 664 C CA . SER A 1 87 ? -11.266 -5.627 1.656 1.00 97.62 87 SER A CA 1
ATOM 665 C C . SER A 1 87 ? -12.574 -6.409 1.821 1.00 97.62 87 SER A C 1
ATOM 667 O O . SER A 1 87 ? -12.832 -7.380 1.116 1.00 97.62 87 SER A O 1
ATOM 669 N N . LEU A 1 88 ? -13.468 -5.912 2.684 1.00 97.44 88 LEU A N 1
ATOM 670 C CA . LEU A 1 88 ? -14.877 -6.346 2.718 1.00 97.44 88 LEU A CA 1
ATOM 671 C C . LEU A 1 88 ? -15.710 -5.739 1.573 1.00 97.44 88 LEU A C 1
ATOM 673 O O . LEU A 1 88 ? -16.758 -6.266 1.213 1.00 97.44 88 LEU A O 1
ATOM 677 N N . GLY A 1 89 ? -15.250 -4.622 1.007 1.00 97.38 89 GLY A N 1
ATOM 678 C CA . GLY A 1 89 ? -15.863 -3.931 -0.123 1.00 97.38 89 GLY A CA 1
ATOM 679 C C . GLY A 1 89 ? -14.900 -2.908 -0.724 1.00 97.38 89 GLY A C 1
ATOM 680 O O . GLY A 1 89 ? -13.947 -2.487 -0.069 1.00 97.38 89 GLY A O 1
ATOM 681 N N . THR A 1 90 ? -15.131 -2.514 -1.976 1.00 97.19 90 THR A N 1
ATOM 682 C CA . THR A 1 90 ? -14.293 -1.542 -2.695 1.00 97.19 90 THR A CA 1
ATOM 683 C C . THR A 1 90 ? -15.117 -0.313 -3.055 1.00 97.19 90 THR A C 1
ATOM 685 O O . THR A 1 90 ? -16.166 -0.435 -3.683 1.00 97.19 90 THR A O 1
ATOM 688 N N . LEU A 1 91 ? -14.630 0.864 -2.661 1.00 96.56 91 LEU A N 1
ATOM 689 C CA . LEU A 1 91 ? -15.185 2.157 -3.052 1.00 96.56 91 LEU A CA 1
ATOM 690 C C . LEU A 1 91 ? -14.382 2.699 -4.240 1.00 96.56 91 LEU A C 1
ATOM 692 O O . LEU A 1 91 ? -13.152 2.734 -4.168 1.00 96.56 91 LEU A O 1
ATOM 696 N N . VAL A 1 92 ? -15.081 3.088 -5.310 1.00 94.12 92 VAL A N 1
ATOM 697 C CA . VAL A 1 92 ? -14.513 3.625 -6.558 1.00 94.12 92 VAL A CA 1
ATOM 698 C C . VAL A 1 92 ? -15.063 5.017 -6.808 1.00 94.12 92 VAL A C 1
ATOM 700 O O . VAL A 1 92 ? -16.297 5.174 -6.671 1.00 94.12 92 VAL A O 1
#

Radius of gyration: 12.25 Å; chains: 1; bounding box: 31×22×29 Å

Foldseek 3Di:
DQQVVVHEAEAALDPDPRLVSLVVCVVVVGAYEHEYLFALLEDPPPVCPVSQVSNVVGYYYHYPDHNHGYHDPVSRVVRVCVSCVVDPDDDD